Protein AF-A0A816GZ92-F1 (afdb_monomer)

Secondary structure (DSSP, 8-state):
---EEEES--GGG--TTEEEE-TTS-S-----HHHHHHHHHH-TT------TTSSSS-------------

Foldseek 3Di:
DAAAEAEQDAPVPDDPSYDYDHPNDDFDDDDDPVVVVVQCVVCVVGDDPPDVPPDDPPPPDPPPDDDDDD

Structure (mmCIF, N/CA/C/O backbone):
data_AF-A0A816GZ92-F1
#
_entry.id   AF-A0A816GZ92-F1
#
loop_
_atom_site.group_PDB
_atom_site.id
_atom_site.type_symbol
_atom_site.label_atom_id
_atom_site.label_alt_id
_atom_site.label_comp_id
_atom_site.label_asym_id
_atom_site.label_entity_id
_atom_site.label_seq_id
_atom_site.pdbx_PDB_ins_code
_atom_site.Cartn_x
_atom_site.Cartn_y
_atom_site.Cartn_z
_atom_site.occupancy
_atom_site.B_iso_or_equiv
_atom_site.auth_seq_id
_atom_site.auth_comp_id
_atom_site.auth_asym_id
_atom_site.auth_atom_id
_atom_site.pdbx_PDB_model_num
ATOM 1 N N . ARG A 1 1 ? 0.483 0.209 19.174 1.00 73.44 1 ARG A N 1
ATOM 2 C CA . ARG A 1 1 ? 1.425 -0.119 18.070 1.00 73.44 1 ARG A CA 1
ATOM 3 C C . ARG A 1 1 ? 1.056 0.754 16.881 1.00 73.44 1 ARG A C 1
ATOM 5 O O . ARG A 1 1 ? -0.124 0.825 16.567 1.00 73.44 1 ARG A O 1
ATOM 12 N N . THR A 1 2 ? 2.018 1.437 16.267 1.00 89.25 2 THR A N 1
ATOM 13 C CA . THR A 1 2 ? 1.762 2.398 15.178 1.00 89.25 2 THR A CA 1
ATOM 14 C C . THR A 1 2 ? 2.244 1.818 13.853 1.00 89.25 2 THR A C 1
ATOM 16 O O . THR A 1 2 ? 3.306 1.195 13.817 1.00 89.25 2 THR A O 1
ATOM 19 N N . ARG A 1 3 ? 1.470 2.008 12.777 1.00 93.12 3 ARG A N 1
ATOM 20 C CA . ARG A 1 3 ? 1.873 1.653 11.406 1.00 93.12 3 ARG A CA 1
ATOM 21 C C . ARG A 1 3 ? 2.771 2.744 10.841 1.00 93.12 3 ARG A C 1
ATOM 23 O O . ARG A 1 3 ? 2.493 3.923 11.049 1.00 93.12 3 ARG A O 1
ATOM 30 N N . LYS A 1 4 ? 3.820 2.352 10.128 1.00 96.00 4 LYS A N 1
ATOM 31 C CA . LYS A 1 4 ? 4.752 3.281 9.485 1.00 96.00 4 LYS A CA 1
ATOM 32 C C . LYS A 1 4 ? 4.684 3.113 7.972 1.00 96.00 4 LYS A C 1
ATOM 34 O O . LYS A 1 4 ? 4.318 2.046 7.481 1.00 96.00 4 LYS A O 1
ATOM 39 N N . VAL A 1 5 ? 5.009 4.171 7.243 1.00 97.06 5 VAL A N 1
ATOM 40 C CA . VAL A 1 5 ? 5.077 4.155 5.781 1.00 97.06 5 VAL A CA 1
ATOM 41 C C . VAL A 1 5 ? 6.413 4.731 5.342 1.00 97.06 5 VAL A C 1
ATOM 43 O O . VAL A 1 5 ? 6.871 5.725 5.902 1.00 97.06 5 VAL A O 1
ATOM 46 N N . GLU A 1 6 ? 7.029 4.091 4.359 1.00 98.06 6 GLU A N 1
ATOM 47 C CA . GLU A 1 6 ? 8.260 4.535 3.716 1.00 98.06 6 GLU A CA 1
ATOM 48 C C . GLU A 1 6 ? 7.993 4.771 2.230 1.00 98.06 6 GLU A C 1
ATOM 50 O O . GLU A 1 6 ? 7.369 3.944 1.559 1.00 98.06 6 GLU A O 1
ATOM 55 N N . LEU A 1 7 ? 8.462 5.909 1.721 1.00 97.94 7 LEU A N 1
ATOM 56 C CA . LEU A 1 7 ? 8.342 6.300 0.320 1.00 97.94 7 LEU A CA 1
ATOM 57 C C . LEU A 1 7 ? 9.706 6.179 -0.363 1.00 97.94 7 LEU A C 1
ATOM 59 O O . LEU A 1 7 ? 10.726 6.496 0.239 1.00 97.94 7 LEU A O 1
ATOM 63 N N . PHE A 1 8 ? 9.702 5.765 -1.631 1.00 97.19 8 PHE A N 1
ATOM 64 C CA . PHE A 1 8 ? 10.893 5.528 -2.461 1.00 97.19 8 PHE A CA 1
ATOM 65 C C . PHE A 1 8 ? 11.777 4.351 -2.018 1.00 97.19 8 PHE A C 1
ATOM 67 O O . PHE A 1 8 ? 12.939 4.263 -2.416 1.00 97.19 8 PHE A O 1
ATOM 74 N N . GLY A 1 9 ? 11.213 3.407 -1.263 1.00 97.19 9 GLY A N 1
ATOM 75 C CA . GLY A 1 9 ? 11.941 2.245 -0.768 1.00 97.19 9 GLY A CA 1
ATOM 76 C C . GLY A 1 9 ? 12.375 1.266 -1.866 1.00 97.19 9 GLY A C 1
ATOM 77 O O . GLY A 1 9 ? 11.887 1.265 -3.002 1.00 97.19 9 GLY A O 1
ATOM 78 N N . ARG A 1 10 ? 13.323 0.413 -1.498 1.00 97.44 10 ARG A N 1
ATOM 79 C CA . ARG A 1 10 ? 13.877 -0.706 -2.267 1.00 97.44 10 ARG A CA 1
ATOM 80 C C . ARG A 1 10 ? 13.537 -2.024 -1.569 1.00 97.44 10 ARG A C 1
ATOM 82 O O . ARG A 1 10 ? 13.132 -2.001 -0.406 1.00 97.44 10 ARG A O 1
ATOM 89 N N . PRO A 1 11 ? 13.749 -3.185 -2.214 1.00 97.12 11 PRO A N 1
ATOM 90 C CA . PRO A 1 11 ? 13.478 -4.476 -1.582 1.00 97.12 11 PRO A CA 1
ATOM 91 C C . PRO A 1 11 ? 14.166 -4.663 -0.220 1.00 97.12 11 PRO A C 1
ATOM 93 O O . PRO A 1 11 ? 13.581 -5.244 0.687 1.00 97.12 11 PRO A O 1
ATOM 96 N N . HIS A 1 12 ? 15.368 -4.106 -0.034 1.00 97.56 12 HIS A N 1
ATOM 97 C CA . HIS A 1 12 ? 16.096 -4.179 1.238 1.00 97.56 12 HIS A CA 1
ATOM 98 C C . HIS A 1 12 ? 15.526 -3.278 2.353 1.00 97.56 12 HIS A C 1
ATOM 100 O O . HIS A 1 12 ? 15.902 -3.441 3.510 1.00 97.56 12 HIS A O 1
ATOM 106 N N . ASN A 1 13 ? 14.634 -2.334 2.035 1.00 97.62 13 ASN A N 1
ATOM 107 C CA . ASN A 1 13 ? 13.990 -1.455 3.019 1.00 97.62 13 ASN A CA 1
ATOM 108 C C . ASN A 1 13 ? 12.719 -2.068 3.626 1.00 97.62 13 ASN A C 1
ATOM 110 O O . ASN A 1 13 ? 12.131 -1.492 4.537 1.00 97.62 13 ASN A O 1
ATOM 114 N N . VAL A 1 14 ? 12.264 -3.227 3.139 1.00 96.50 14 VAL A N 1
ATOM 115 C CA . VAL A 1 14 ? 11.058 -3.875 3.665 1.00 96.50 14 VAL A CA 1
ATOM 116 C C . VAL A 1 14 ? 11.294 -4.315 5.109 1.00 96.50 14 VAL A C 1
ATOM 118 O O . VAL A 1 14 ? 12.202 -5.090 5.399 1.00 96.50 14 VAL A O 1
ATOM 121 N N . GLN A 1 15 ? 10.454 -3.824 6.020 1.00 96.00 15 GLN A N 1
ATOM 122 C CA . GLN A 1 15 ? 10.580 -4.055 7.458 1.00 96.00 15 GLN A CA 1
ATOM 123 C C . GLN A 1 15 ? 9.225 -4.409 8.092 1.00 96.00 15 GLN A C 1
ATOM 125 O O . GLN A 1 15 ? 8.180 -3.930 7.641 1.00 96.00 15 GLN A O 1
ATOM 130 N N . PRO A 1 16 ? 9.197 -5.191 9.188 1.00 94.56 16 PRO A N 1
ATOM 131 C CA . PRO A 1 16 ? 7.970 -5.432 9.939 1.00 94.56 16 PRO A CA 1
ATOM 132 C C . PRO A 1 16 ? 7.337 -4.121 10.420 1.00 94.56 16 PRO A C 1
ATOM 134 O O . PRO A 1 16 ? 8.023 -3.256 10.964 1.00 94.56 16 PRO A O 1
ATOM 137 N N . ASN A 1 17 ? 6.010 -4.008 10.308 1.00 93.94 17 ASN A N 1
ATOM 138 C CA . ASN A 1 17 ? 5.217 -2.810 10.652 1.00 93.94 17 ASN A CA 1
ATOM 139 C C . ASN A 1 17 ? 5.363 -1.609 9.712 1.00 93.94 17 ASN A C 1
ATOM 141 O O . ASN A 1 17 ? 4.791 -0.550 10.001 1.00 93.94 17 ASN A O 1
ATOM 145 N N . TRP A 1 18 ? 6.096 -1.767 8.613 1.00 96.81 18 TRP A N 1
ATOM 146 C CA . TRP A 1 18 ? 6.214 -0.757 7.576 1.00 96.81 18 TRP A CA 1
ATOM 147 C C . TRP A 1 18 ? 5.437 -1.165 6.330 1.00 96.81 18 TRP A C 1
ATOM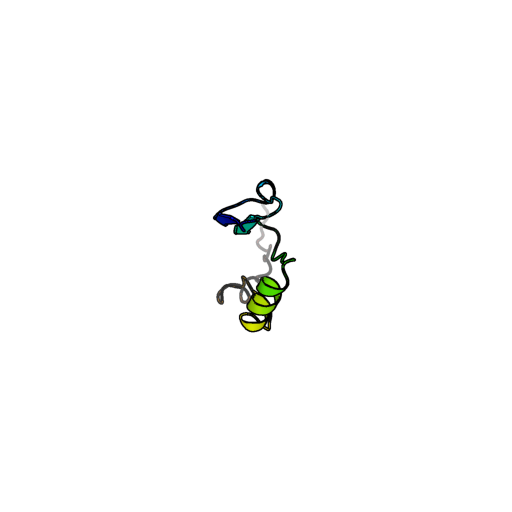 149 O O . TRP A 1 18 ? 5.423 -2.329 5.934 1.00 96.81 18 TRP A O 1
ATOM 159 N N . ILE A 1 19 ? 4.806 -0.179 5.700 1.00 97.00 19 ILE A N 1
ATOM 160 C CA . ILE A 1 19 ? 4.404 -0.252 4.299 1.00 97.00 19 ILE A CA 1
ATOM 161 C C . ILE A 1 19 ? 5.501 0.445 3.498 1.00 97.00 19 ILE A C 1
ATOM 163 O O . ILE A 1 19 ? 5.699 1.649 3.651 1.00 97.00 19 ILE A O 1
ATOM 167 N N . THR A 1 20 ? 6.207 -0.298 2.653 1.00 97.69 20 THR A N 1
ATOM 168 C CA . THR A 1 20 ? 7.251 0.245 1.776 1.00 97.69 20 THR A CA 1
ATOM 169 C C . THR A 1 20 ? 6.658 0.477 0.388 1.00 97.69 20 THR A C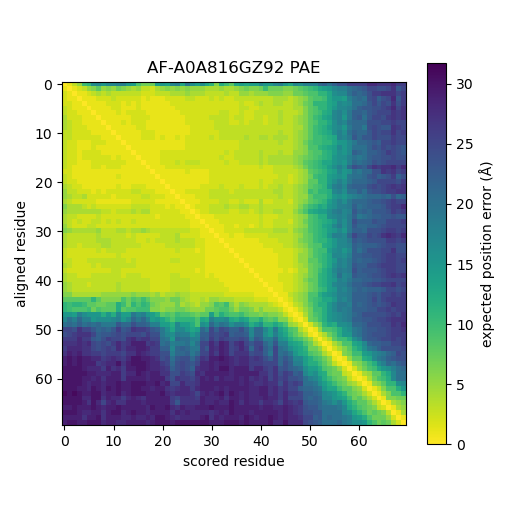 1
ATOM 171 O O . THR A 1 20 ? 6.107 -0.447 -0.208 1.00 97.69 20 THR A O 1
ATOM 174 N N . LEU A 1 21 ? 6.752 1.705 -0.126 1.00 97.25 21 LEU A N 1
ATOM 175 C CA . LEU A 1 21 ? 6.307 2.080 -1.469 1.00 97.25 21 LEU A CA 1
ATOM 176 C C . LEU A 1 21 ? 7.514 2.467 -2.324 1.00 97.25 21 LEU A C 1
ATOM 178 O O . LEU A 1 21 ? 8.302 3.330 -1.943 1.00 97.25 21 LEU A O 1
ATOM 182 N N . GLY A 1 22 ? 7.643 1.862 -3.501 1.00 95.38 22 GLY A N 1
ATOM 183 C CA . GLY A 1 22 ? 8.748 2.118 -4.416 1.00 95.38 22 GLY A CA 1
ATOM 184 C C . GLY A 1 22 ? 8.528 1.451 -5.766 1.00 95.38 22 GLY A C 1
ATOM 185 O O . GLY A 1 22 ? 7.909 0.397 -5.856 1.00 95.38 22 GLY A O 1
ATOM 186 N N . ASN A 1 23 ? 9.045 2.069 -6.825 1.00 94.56 23 ASN A N 1
ATOM 187 C CA . ASN A 1 23 ? 8.950 1.562 -8.197 1.00 94.56 23 ASN A CA 1
ATOM 188 C C . ASN A 1 23 ? 9.924 0.411 -8.501 1.00 94.56 23 ASN A C 1
ATOM 190 O O . ASN A 1 23 ? 9.824 -0.203 -9.555 1.00 94.56 23 ASN A O 1
ATOM 194 N N . GLN A 1 24 ? 10.874 0.145 -7.602 1.00 93.31 24 GLN A N 1
ATOM 195 C CA . GLN A 1 24 ? 11.833 -0.960 -7.697 1.00 93.31 24 GLN A CA 1
ATOM 196 C C . GLN A 1 24 ? 11.455 -2.146 -6.796 1.00 93.31 24 GLN A C 1
ATOM 198 O O . GLN A 1 24 ? 12.264 -3.046 -6.585 1.00 93.31 24 GLN A O 1
ATOM 203 N N . LEU A 1 25 ? 10.257 -2.119 -6.211 1.00 92.69 25 LEU A N 1
ATOM 204 C CA . LEU A 1 25 ? 9.715 -3.244 -5.459 1.00 92.69 25 LEU A CA 1
ATOM 205 C C . LEU A 1 25 ? 9.107 -4.272 -6.415 1.00 92.69 25 LEU A C 1
ATOM 207 O O . LEU A 1 25 ? 8.637 -3.928 -7.499 1.00 92.69 25 LEU A O 1
ATOM 211 N N . ASP A 1 26 ? 9.099 -5.529 -5.986 1.00 92.31 26 ASP A N 1
ATOM 212 C CA . ASP A 1 26 ? 8.492 -6.623 -6.738 1.00 92.31 26 ASP A CA 1
ATOM 213 C C . ASP A 1 26 ? 6.968 -6.639 -6.539 1.00 92.31 26 ASP A C 1
ATOM 215 O O . ASP A 1 26 ? 6.442 -7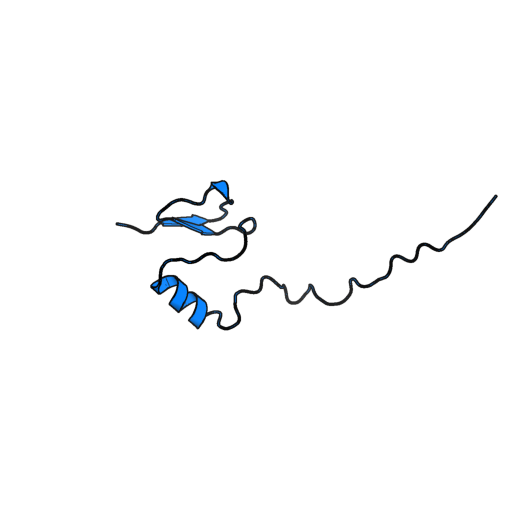.175 -5.558 1.00 92.31 26 ASP A O 1
ATOM 219 N N . GLY A 1 27 ? 6.260 -5.981 -7.459 1.00 90.69 27 GLY A N 1
ATOM 220 C CA . GLY A 1 27 ? 4.801 -5.974 -7.514 1.00 90.69 27 GLY A CA 1
ATOM 221 C C . GLY A 1 27 ? 4.123 -5.409 -6.259 1.00 90.69 27 GLY A C 1
ATOM 222 O O . GLY A 1 27 ? 4.581 -4.446 -5.643 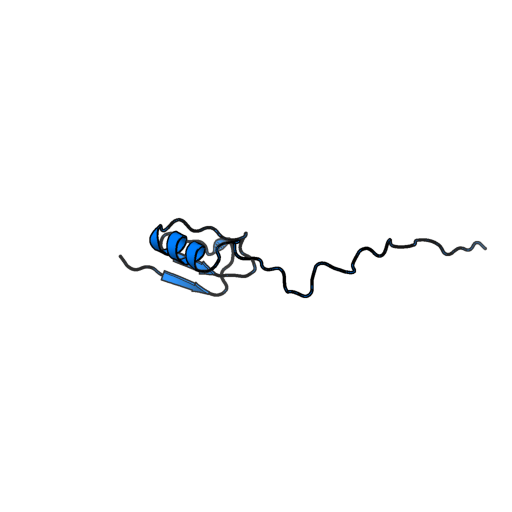1.00 90.69 27 GLY A O 1
ATOM 223 N N . VAL A 1 28 ? 2.971 -5.988 -5.904 1.00 92.62 28 VAL A N 1
ATOM 224 C CA . VAL A 1 28 ? 2.152 -5.575 -4.753 1.00 92.62 28 VAL A CA 1
ATOM 225 C C . VAL A 1 28 ? 2.003 -6.741 -3.780 1.00 92.62 28 VAL A C 1
ATOM 227 O O . VAL A 1 28 ? 1.384 -7.753 -4.106 1.00 92.62 28 VAL A O 1
ATOM 230 N N . ARG A 1 29 ? 2.503 -6.575 -2.549 1.00 93.56 29 ARG A N 1
ATOM 231 C CA . ARG A 1 29 ? 2.369 -7.555 -1.461 1.00 93.56 29 ARG A CA 1
ATOM 232 C C . ARG A 1 29 ? 1.726 -6.915 -0.233 1.00 93.56 29 ARG A C 1
ATOM 234 O O . ARG A 1 29 ? 2.374 -6.188 0.512 1.00 93.56 29 ARG A O 1
ATOM 241 N N . LEU A 1 30 ? 0.445 -7.205 -0.013 1.00 93.69 30 LEU A N 1
ATOM 242 C CA . LEU A 1 30 ? -0.345 -6.680 1.104 1.00 93.69 30 LEU A CA 1
ATOM 243 C C . LEU A 1 30 ? -0.822 -7.831 1.993 1.00 93.69 30 LEU A C 1
ATOM 245 O O . LEU A 1 30 ? -1.384 -8.801 1.491 1.00 93.69 30 LEU A O 1
ATOM 249 N N . ILE A 1 31 ? -0.594 -7.715 3.303 1.00 93.00 31 ILE A N 1
ATOM 250 C CA . ILE A 1 31 ? -0.943 -8.745 4.300 1.00 93.00 31 ILE A CA 1
ATOM 251 C C . ILE A 1 31 ? -2.073 -8.255 5.220 1.00 93.00 31 ILE A C 1
ATOM 253 O O . ILE A 1 31 ? -2.941 -9.032 5.60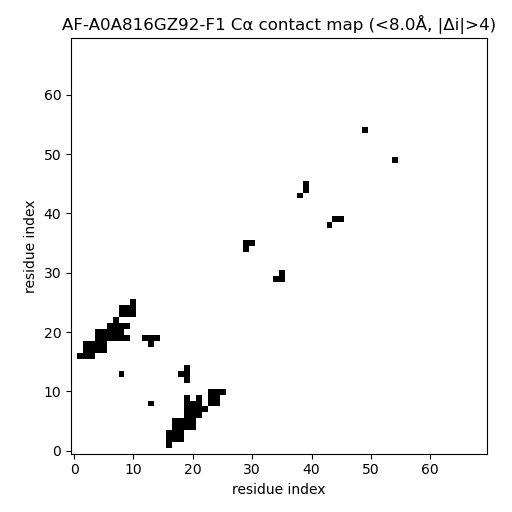3 1.00 93.00 31 ILE A O 1
ATOM 257 N N . GLU A 1 32 ? -2.093 -6.958 5.538 1.00 91.94 32 GLU A N 1
ATOM 258 C CA . GLU A 1 32 ? -3.074 -6.352 6.445 1.00 91.94 32 GLU A CA 1
ATOM 259 C C . GLU A 1 32 ? -4.497 -6.376 5.846 1.00 91.94 32 GLU A C 1
ATOM 261 O O . GLU A 1 32 ? -4.712 -5.785 4.778 1.00 91.94 32 GLU A O 1
ATOM 266 N N . PRO A 1 33 ? -5.490 -7.007 6.508 1.00 94.75 33 PRO A N 1
ATOM 267 C CA . PRO A 1 33 ? -6.819 -7.225 5.928 1.00 94.75 33 PRO A CA 1
ATOM 268 C C . PRO A 1 33 ? -7.550 -5.941 5.521 1.00 94.75 33 PRO A C 1
ATOM 270 O O . PRO A 1 33 ? -8.177 -5.888 4.462 1.00 94.75 33 PRO A O 1
ATOM 273 N N . ASP A 1 34 ? -7.441 -4.883 6.327 1.00 95.50 34 ASP A N 1
ATOM 274 C CA . ASP A 1 34 ? -8.089 -3.592 6.077 1.00 95.50 34 ASP A CA 1
ATOM 275 C C . ASP A 1 34 ? -7.482 -2.863 4.866 1.00 95.50 34 ASP A C 1
ATOM 277 O O . ASP A 1 34 ? -8.183 -2.171 4.122 1.00 95.50 34 ASP A O 1
ATOM 281 N N . VAL A 1 35 ? -6.173 -3.011 4.651 1.00 94.50 35 VAL A N 1
ATOM 282 C CA . VAL A 1 35 ? -5.471 -2.461 3.486 1.00 94.50 35 VAL A CA 1
ATOM 283 C C . VAL A 1 35 ? -5.801 -3.281 2.244 1.00 94.50 35 VAL A C 1
ATOM 285 O O . VAL A 1 35 ? -6.132 -2.700 1.212 1.00 94.50 35 VAL A O 1
ATOM 288 N N . VAL A 1 36 ? -5.801 -4.613 2.348 1.00 94.75 36 VAL A N 1
ATOM 289 C CA . VAL A 1 36 ? -6.179 -5.520 1.252 1.00 94.75 36 V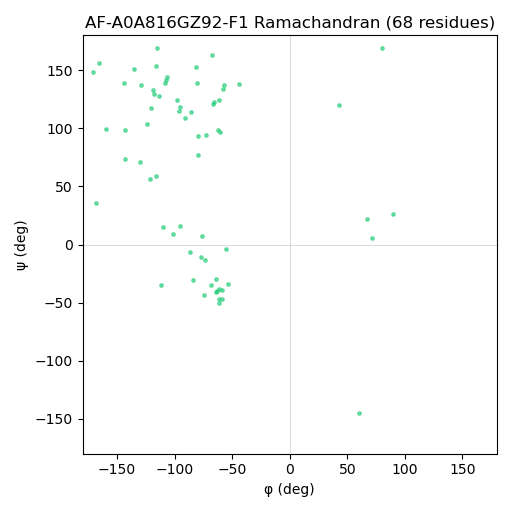AL A CA 1
ATOM 290 C C . VAL A 1 36 ? -7.609 -5.246 0.783 1.00 94.75 36 VAL A C 1
ATOM 292 O O . VAL A 1 36 ? -7.843 -5.110 -0.419 1.00 94.75 36 VAL A O 1
ATOM 295 N N . GLN A 1 37 ? -8.565 -5.113 1.707 1.00 97.00 37 GLN A N 1
ATOM 296 C CA . GLN A 1 37 ? -9.963 -4.831 1.372 1.00 97.00 37 GLN A CA 1
ATOM 297 C C . GLN A 1 37 ? -10.106 -3.490 0.644 1.00 97.00 37 GLN A C 1
ATOM 299 O O . GLN A 1 37 ? -10.763 -3.413 -0.397 1.00 97.00 37 GLN A O 1
ATOM 304 N N . ARG A 1 38 ? -9.466 -2.433 1.161 1.00 96.38 38 ARG A N 1
ATOM 305 C CA . ARG A 1 38 ? -9.493 -1.101 0.538 1.00 96.38 38 ARG A CA 1
ATOM 306 C C . ARG A 1 38 ? -8.820 -1.098 -0.830 1.00 96.38 38 ARG A C 1
ATOM 308 O O . ARG A 1 38 ? -9.363 -0.507 -1.761 1.00 96.38 38 ARG A O 1
ATOM 315 N N . PHE A 1 39 ? -7.693 -1.794 -0.968 1.00 95.00 39 PHE A N 1
ATOM 316 C CA . PHE A 1 39 ? -6.990 -1.939 -2.237 1.00 95.00 39 PHE A CA 1
ATOM 317 C C . PHE A 1 39 ? -7.866 -2.638 -3.280 1.00 95.00 39 PHE A C 1
ATOM 319 O O . PHE A 1 39 ? -8.067 -2.087 -4.355 1.00 95.00 39 PHE A O 1
ATOM 326 N N . ARG A 1 40 ? -8.474 -3.785 -2.945 1.00 94.12 40 ARG A N 1
ATOM 327 C CA . ARG A 1 40 ? -9.372 -4.527 -3.851 1.00 94.12 40 ARG A CA 1
ATOM 328 C C . ARG A 1 40 ? -10.620 -3.734 -4.229 1.00 94.12 40 ARG A C 1
ATOM 330 O O . ARG A 1 40 ? -11.016 -3.744 -5.386 1.00 94.12 40 ARG A O 1
ATOM 337 N N . LYS A 1 41 ? -11.219 -3.005 -3.280 1.00 95.94 41 LYS A N 1
ATOM 338 C CA . LYS A 1 41 ? -12.356 -2.115 -3.566 1.00 95.94 41 LYS A CA 1
ATOM 339 C C . LYS A 1 41 ? -11.969 -1.003 -4.548 1.00 95.94 41 LYS A C 1
ATOM 341 O O . LYS A 1 41 ? -12.776 -0.628 -5.391 1.00 95.94 41 LYS A O 1
ATOM 346 N N . ARG A 1 42 ? -10.755 -0.454 -4.422 1.00 95.25 42 ARG A N 1
ATOM 347 C CA . ARG A 1 42 ? -10.278 0.672 -5.240 1.00 95.25 42 ARG A CA 1
ATOM 348 C C . ARG A 1 42 ? -9.701 0.253 -6.596 1.00 95.25 42 ARG A C 1
ATOM 350 O O . ARG A 1 42 ? -9.793 1.035 -7.543 1.00 95.25 42 ARG A O 1
ATOM 357 N N . TYR A 1 43 ? -9.113 -0.937 -6.664 1.00 93.81 43 TYR A N 1
ATOM 358 C CA . TYR A 1 43 ? -8.465 -1.534 -7.831 1.00 93.81 43 TYR A CA 1
ATOM 359 C C . TYR A 1 43 ? -8.993 -2.968 -8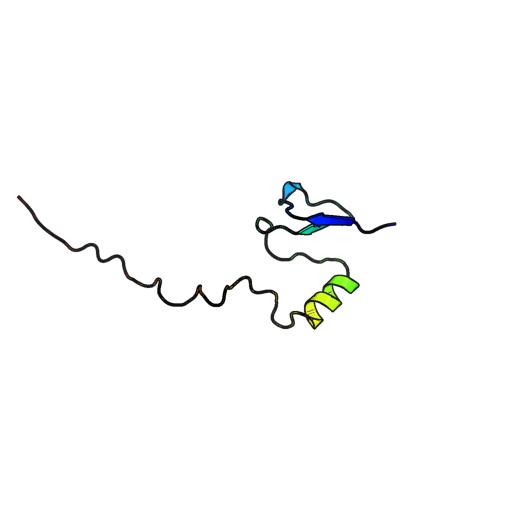.032 1.00 93.81 43 TYR A C 1
ATOM 361 O O . TYR A 1 43 ? -8.273 -3.934 -7.767 1.00 93.81 43 TYR A O 1
ATOM 369 N N . PRO A 1 44 ? -10.258 -3.131 -8.469 1.00 91.50 44 PRO A N 1
ATOM 370 C CA . PRO A 1 44 ? -10.902 -4.446 -8.571 1.00 91.50 44 PRO A CA 1
ATOM 371 C C . PRO A 1 44 ? -10.224 -5.377 -9.584 1.00 91.50 44 PRO A C 1
ATOM 373 O O . PRO A 1 44 ? -10.195 -6.584 -9.376 1.00 91.50 44 PRO A O 1
ATOM 376 N N . ASN A 1 45 ? -9.609 -4.813 -10.627 1.00 88.81 45 ASN A N 1
ATOM 377 C CA . ASN A 1 45 ? -8.895 -5.556 -11.672 1.00 88.81 45 ASN A CA 1
ATOM 378 C C . ASN A 1 45 ? -7.379 -5.644 -11.406 1.00 88.81 45 ASN A C 1
ATOM 380 O O . ASN A 1 45 ? -6.602 -5.931 -12.312 1.00 88.81 45 ASN A O 1
ATOM 384 N N . GLY A 1 46 ? -6.950 -5.356 -10.174 1.00 81.38 46 GLY A N 1
ATOM 385 C CA . GLY A 1 46 ? -5.541 -5.199 -9.830 1.00 81.38 46 GLY A CA 1
ATOM 386 C C . GLY A 1 46 ? -4.982 -3.824 -10.204 1.00 81.38 46 GLY A C 1
ATOM 387 O O . GLY A 1 46 ? -5.622 -3.008 -10.868 1.00 81.38 46 GLY A O 1
ATOM 388 N N . TYR A 1 47 ? -3.774 -3.549 -9.717 1.00 81.44 47 TYR A N 1
ATOM 389 C CA . TYR A 1 47 ? -3.019 -2.356 -10.084 1.00 81.44 47 TYR A CA 1
ATOM 390 C C . TYR A 1 47 ? -2.148 -2.687 -11.295 1.00 81.44 47 TYR A C 1
ATOM 392 O O . TYR A 1 47 ? -1.185 -3.441 -11.171 1.00 81.44 47 TYR A O 1
ATOM 400 N N . SER A 1 48 ? -2.504 -2.149 -12.463 1.00 72.81 48 SER A N 1
ATOM 401 C CA . SER A 1 48 ? -1.684 -2.270 -13.665 1.00 72.81 48 SER A CA 1
ATOM 402 C C . SER A 1 48 ? -0.795 -1.040 -13.810 1.00 72.81 48 SER A C 1
ATOM 404 O O . SER A 1 48 ? -1.293 0.071 -13.979 1.00 72.81 48 SER A O 1
ATOM 406 N N . MET A 1 49 ? 0.522 -1.247 -13.783 1.00 61.78 49 MET A N 1
ATOM 407 C CA . MET A 1 49 ? 1.514 -0.234 -14.171 1.00 61.78 49 MET A CA 1
ATOM 408 C C . MET A 1 49 ? 1.607 -0.063 -15.692 1.00 61.78 49 MET A C 1
ATOM 410 O O . MET A 1 49 ? 2.489 0.657 -16.160 1.00 61.78 49 MET A O 1
ATOM 414 N N . THR A 1 50 ? 0.729 -0.700 -16.481 1.00 51.75 50 THR A N 1
ATOM 415 C CA . THR A 1 50 ? 0.626 -0.389 -17.907 1.00 51.75 50 THR A CA 1
ATOM 416 C C . THR A 1 50 ? 0.198 1.065 -18.030 1.00 51.75 50 THR A C 1
ATOM 418 O O . T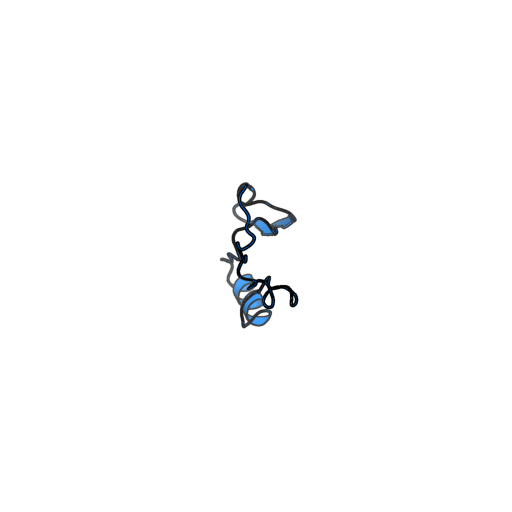HR A 1 50 ? -0.983 1.402 -17.920 1.00 51.75 50 THR A O 1
ATOM 421 N N . SER A 1 51 ? 1.174 1.939 -18.264 1.00 45.69 51 SER A N 1
ATOM 422 C CA . SER A 1 51 ? 0.916 3.200 -18.935 1.00 45.69 51 SER A CA 1
ATOM 423 C C . SER A 1 51 ? 0.003 2.894 -20.130 1.00 45.69 51 SER A C 1
ATOM 425 O O . SER A 1 51 ? 0.266 1.910 -20.832 1.00 45.69 51 SER A O 1
ATOM 427 N N . PRO A 1 52 ? -1.029 3.703 -20.424 1.00 48.53 52 PRO A N 1
ATOM 428 C CA . PRO A 1 52 ? -1.810 3.554 -21.653 1.00 48.53 52 PRO A CA 1
ATOM 429 C C . PRO A 1 52 ? -0.956 3.587 -22.943 1.00 48.53 52 PRO A C 1
ATOM 431 O O . PRO A 1 52 ? -1.491 3.405 -24.026 1.00 48.53 52 PRO A O 1
ATOM 434 N N . HIS A 1 53 ? 0.361 3.819 -22.838 1.00 44.09 53 HIS A N 1
ATOM 435 C CA . HIS A 1 53 ? 1.306 4.003 -23.938 1.00 44.09 53 HIS A CA 1
ATOM 436 C C . HIS A 1 53 ? 2.307 2.853 -24.118 1.00 44.09 53 HIS A C 1
ATOM 438 O O . HIS A 1 53 ? 3.328 3.031 -24.777 1.00 44.09 53 HIS A O 1
ATOM 444 N N . THR A 1 54 ? 2.103 1.678 -23.525 1.00 49.78 54 THR A N 1
ATOM 445 C CA . THR A 1 54 ? 3.059 0.577 -23.739 1.00 49.78 54 THR A CA 1
ATOM 446 C C . THR A 1 54 ? 2.341 -0.752 -23.811 1.00 49.78 54 THR A C 1
ATOM 448 O O . THR A 1 54 ? 2.394 -1.510 -22.859 1.00 49.78 54 THR A O 1
ATOM 451 N N . HIS A 1 55 ? 1.643 -1.002 -24.924 1.00 47.16 55 HIS A N 1
ATOM 452 C CA . HIS A 1 55 ? 1.363 -2.348 -25.450 1.00 47.16 55 HIS A CA 1
ATOM 453 C C . HIS A 1 55 ? 0.786 -2.331 -26.886 1.00 47.16 55 HIS A C 1
ATOM 455 O O . HIS A 1 55 ? -0.021 -3.189 -27.208 1.00 47.16 55 HIS A O 1
ATOM 461 N N . GLN A 1 56 ? 1.199 -1.419 -27.776 1.00 43.88 56 GLN A N 1
ATOM 462 C CA . GLN A 1 56 ? 1.087 -1.595 -29.239 1.00 43.88 56 GLN A CA 1
ATOM 463 C C . GLN A 1 56 ? 2.340 -0.961 -29.885 1.00 43.88 56 GLN A C 1
ATOM 465 O O . GLN A 1 56 ? 2.810 0.057 -29.396 1.00 43.88 56 GLN A O 1
ATOM 470 N N . ASP A 1 57 ? 2.917 -1.605 -30.904 1.00 47.56 57 ASP A N 1
ATOM 471 C CA . ASP A 1 57 ? 4.017 -1.115 -31.771 1.00 47.56 57 ASP A CA 1
ATOM 472 C C . ASP A 1 57 ? 5.497 -1.355 -31.414 1.00 47.56 57 ASP A C 1
ATOM 474 O O . ASP A 1 57 ? 6.372 -0.682 -31.948 1.00 47.56 57 ASP A O 1
ATOM 478 N N . MET A 1 58 ? 5.842 -2.404 -30.658 1.00 51.47 58 MET A N 1
ATOM 479 C CA . MET A 1 58 ? 7.184 -3.019 -30.780 1.00 51.47 58 MET A CA 1
ATOM 480 C C . MET A 1 58 ? 7.092 -4.505 -31.147 1.00 51.47 58 MET A C 1
ATOM 482 O O . MET A 1 58 ? 7.607 -5.390 -30.470 1.00 51.47 58 MET A O 1
ATOM 486 N N . LYS A 1 59 ? 6.413 -4.776 -32.266 1.00 48.91 59 LYS A N 1
ATOM 487 C CA . LYS A 1 59 ? 6.674 -5.940 -33.126 1.00 48.91 59 LYS A CA 1
ATOM 488 C C . LYS A 1 59 ? 7.149 -5.436 -34.491 1.00 48.91 59 LYS A C 1
ATOM 490 O O . LYS A 1 59 ? 6.534 -5.731 -35.507 1.00 48.91 59 LYS A O 1
ATOM 495 N N . THR A 1 60 ? 8.243 -4.684 -34.528 1.00 50.25 60 THR A N 1
ATOM 496 C CA . THR A 1 60 ? 9.029 -4.630 -35.764 1.00 50.25 60 THR A CA 1
ATOM 497 C C . THR A 1 60 ? 9.978 -5.822 -35.707 1.00 50.25 60 THR A C 1
ATOM 499 O O . THR A 1 60 ? 10.820 -5.860 -34.807 1.00 50.25 60 THR A O 1
ATOM 502 N N . PRO A 1 61 ? 9.855 -6.835 -36.585 1.00 43.28 61 PRO A N 1
ATOM 503 C CA . PRO A 1 61 ? 10.926 -7.803 -36.728 1.00 43.28 61 PRO A CA 1
ATOM 504 C C . PRO A 1 61 ? 12.153 -7.022 -37.199 1.00 43.28 61 PRO A C 1
ATOM 506 O O . PRO A 1 61 ? 12.089 -6.287 -38.182 1.00 43.28 61 PRO A O 1
ATOM 509 N N . MET A 1 62 ? 13.251 -7.132 -36.456 1.00 45.69 62 MET A N 1
ATOM 510 C CA . MET A 1 62 ? 14.543 -6.589 -36.855 1.00 45.69 62 MET A CA 1
ATOM 511 C C . MET A 1 62 ? 14.926 -7.272 -38.177 1.00 45.69 62 MET A C 1
ATOM 513 O O . MET 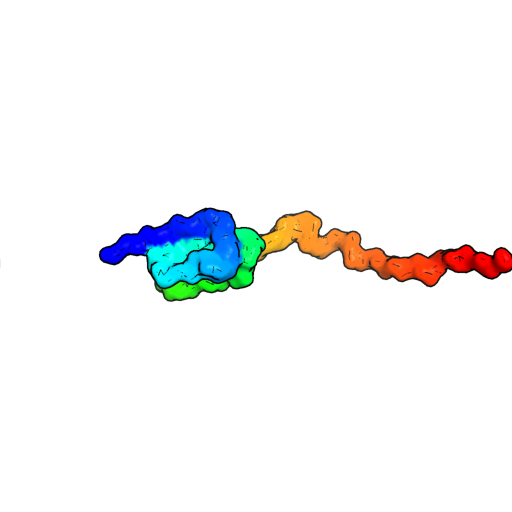A 1 62 ? 15.359 -8.423 -38.191 1.00 45.69 62 MET A O 1
ATOM 517 N N . ASN A 1 63 ? 14.643 -6.610 -39.301 1.00 45.22 63 ASN A N 1
ATOM 518 C CA . ASN A 1 63 ? 14.976 -7.103 -40.628 1.00 45.22 63 ASN A CA 1
ATOM 519 C C . ASN A 1 63 ? 16.489 -6.966 -40.818 1.00 45.22 63 ASN A C 1
ATOM 521 O O . ASN A 1 63 ? 16.976 -5.910 -41.217 1.00 45.22 63 ASN A O 1
ATOM 525 N N . ASN A 1 64 ? 17.235 -8.030 -40.531 1.00 55.78 64 ASN A N 1
ATOM 526 C CA . ASN A 1 64 ? 18.627 -8.142 -40.952 1.00 55.78 64 ASN A CA 1
ATOM 527 C C . ASN A 1 64 ? 18.670 -8.567 -42.425 1.00 55.78 64 ASN A C 1
ATOM 529 O O . ASN A 1 64 ? 18.944 -9.726 -42.729 1.00 55.78 64 ASN A O 1
ATOM 533 N N . GLN A 1 65 ? 18.415 -7.624 -43.333 1.00 52.97 65 GLN A N 1
ATOM 534 C CA . GLN A 1 65 ? 18.797 -7.748 -44.740 1.00 52.97 65 GLN A CA 1
ATOM 535 C C . GLN A 1 65 ? 19.235 -6.397 -45.310 1.00 52.97 65 GLN A C 1
ATOM 537 O O . GLN A 1 65 ? 18.411 -5.601 -45.746 1.00 52.97 65 GLN A O 1
ATOM 542 N N . GLN A 1 66 ? 20.553 -6.192 -45.349 1.00 47.38 66 GLN A N 1
ATOM 543 C CA . GLN A 1 66 ? 21.269 -5.628 -46.499 1.00 47.38 66 GLN A CA 1
ATOM 544 C C . GLN A 1 66 ? 22.745 -6.048 -46.343 1.00 47.38 66 GLN A C 1
ATOM 546 O O . GLN A 1 66 ? 23.397 -5.658 -45.383 1.00 47.38 66 GLN A O 1
ATOM 551 N N . THR A 1 67 ? 23.230 -7.091 -47.033 1.00 46.34 67 THR A N 1
ATOM 552 C CA . THR A 1 67 ? 23.826 -7.060 -48.393 1.00 46.34 67 THR A CA 1
ATOM 553 C C . THR A 1 67 ? 24.765 -5.853 -48.555 1.00 46.34 67 THR A C 1
ATOM 555 O O . THR A 1 67 ? 24.311 -4.724 -48.437 1.00 46.34 67 THR A O 1
ATOM 558 N N . ASN A 1 68 ? 26.058 -5.981 -48.847 1.00 40.97 68 ASN A N 1
ATOM 559 C CA . ASN A 1 68 ? 26.625 -6.774 -49.930 1.00 40.97 68 ASN A CA 1
ATOM 560 C C . ASN A 1 68 ? 28.139 -6.982 -49.765 1.00 40.97 68 ASN A C 1
ATOM 562 O O . ASN A 1 68 ? 28.841 -6.163 -49.180 1.00 40.97 68 ASN A O 1
ATOM 566 N N . SER A 1 69 ? 28.606 -8.060 -50.388 1.00 47.94 69 SER A N 1
ATOM 567 C CA . SER A 1 69 ? 29.993 -8.362 -50.734 1.00 47.94 69 SER A CA 1
ATOM 568 C C . SER A 1 69 ? 30.640 -7.295 -51.629 1.00 47.94 69 SER A C 1
ATOM 570 O O . SER A 1 69 ? 30.068 -6.951 -52.664 1.00 47.94 69 SER A O 1
ATOM 572 N N . LYS A 1 70 ? 31.861 -6.865 -51.300 1.00 45.09 70 LYS A N 1
ATOM 573 C CA . LYS A 1 70 ? 33.113 -7.115 -52.044 1.00 45.09 70 LYS A CA 1
ATOM 574 C C . LYS A 1 70 ? 34.288 -6.487 -51.305 1.00 45.09 70 LYS A C 1
ATOM 576 O O . LYS A 1 70 ? 34.124 -5.344 -50.832 1.00 45.09 70 LYS A O 1
#

InterPro domains:
  IPR007757 MT-A70-like [PS51143] (1-44)

Radius of gyration: 21.05 Å; Cα contacts (8 Å, |Δi|>4): 46; chains: 1; bounding box: 46×15×70 Å

Mean predicted aligned error: 12.02 Å

pLDDT: mean 79.24, std 21.62, range [40.97, 98.06]

Sequence (70 aa):
RTRKVELFGRPHNVQPNWITLGNQLDGVRLIEPDVVQRFRKRYPNGYSMTSPHTHQDMKTPMNNQQTNSK

Solvent-accessible surface area (backbone atoms only — not comparable to full-atom values): 5011 Å² total; per-residue (Å²): 140,79,83,44,76,44,79,76,32,45,71,88,64,65,48,93,67,48,49,65,39,40,94,70,39,86,79,86,87,76,83,55,65,74,58,46,52,52,47,42,75,76,31,76,88,53,87,72,86,67,55,98,82,66,88,80,88,88,80,72,78,84,77,90,77,80,87,80,92,131

Organism: NCBI:txid433720

Nearest PDB structures (foldseek):
  5tey-assembly1_A  TM=9.921E-01  e=3.100E-05  Homo sapiens
  7nhj-assembly1_A  TM=1.004E+00  e=3.828E-05  Homo sapiens
  8pwb-assembly1_A  TM=9.963E-01  e=3.828E-05  Homo sapiens
  7o0q-assembly1_A  TM=9.802E-01  e=4.727E-05  Homo sapiens
  8pw9-assembly1_A  TM=9.965E-01  e=5.836E-05  Homo sapiens